Protein AF-A0A644ZVB1-F1 (afdb_monomer)

Sequence (146 aa):
MTFLGVFISDRSLFRRIDYALLITFCGFFVFIGNIASFDFINQLQKDWLNNAAGVYWLGIVTSQFVSNVPAAMLLAGFTSQAEALLLGVDVGALGTLIASMASVISYKLYIESNPTQGRNYLMLFLYYNVMGLLIMAPFIYYLMIR

Foldseek 3Di:
DVVVVCVVPPPVVVVVDPVVVVVVVVVLLVVLVVVCPDVVVVVLLVPQQEALLSLLQQLLVQLLPQALPSSLSNSVVRHPNNVSNNNNLVLSCLAACNSHPVSVVVLVVVCVVVVVCSVVCRVVSNVRSNVSSVVSSVVCCVPPGD

pLDDT: mean 88.99, std 7.68, range [63.28, 98.06]

Radius of gyration: 18.05 Å; Cα contacts (8 Å, |Δi|>4): 161; chains: 1; bounding box: 50×31×46 Å

Structure (mmCIF, N/CA/C/O backbone):
data_AF-A0A644ZVB1-F1
#
_entry.id   AF-A0A644ZVB1-F1
#
loop_
_atom_site.group_PDB
_atom_site.id
_atom_site.type_symbol
_atom_site.label_atom_id
_atom_site.label_alt_id
_atom_site.label_comp_id
_atom_site.label_asym_id
_atom_site.label_entity_id
_atom_site.label_seq_id
_atom_site.pdbx_PDB_ins_code
_atom_site.Cartn_x
_atom_site.Cartn_y
_atom_site.Cartn_z
_atom_site.occupancy
_atom_site.B_iso_or_equiv
_atom_site.auth_seq_id
_atom_site.auth_comp_id
_atom_site.auth_asym_id
_atom_site.auth_atom_id
_atom_site.pdbx_PDB_model_num
ATOM 1 N N . MET A 1 1 ? 25.421 -16.109 8.528 1.00 63.28 1 MET A N 1
ATOM 2 C CA . MET A 1 1 ? 25.791 -17.188 7.582 1.00 63.28 1 MET A CA 1
ATOM 3 C C . MET A 1 1 ? 25.683 -16.747 6.125 1.00 63.28 1 MET A C 1
ATOM 5 O O . MET A 1 1 ? 26.671 -16.858 5.416 1.00 63.28 1 MET A O 1
ATOM 9 N N . THR A 1 2 ? 24.560 -16.173 5.683 1.00 78.69 2 THR A N 1
ATOM 10 C CA . THR A 1 2 ? 24.357 -15.709 4.292 1.00 78.69 2 THR A CA 1
ATOM 11 C C . THR A 1 2 ? 25.376 -14.666 3.821 1.00 78.69 2 THR A C 1
ATOM 13 O O . THR A 1 2 ? 26.006 -14.864 2.790 1.00 78.69 2 THR A O 1
ATOM 16 N N . PHE A 1 3 ? 25.623 -13.608 4.600 1.00 81.12 3 PHE A N 1
ATOM 17 C CA . PHE A 1 3 ? 26.620 -12.578 4.260 1.00 81.12 3 PHE A CA 1
ATOM 18 C C . PHE A 1 3 ? 28.042 -13.131 4.104 1.00 81.12 3 PHE A C 1
ATOM 20 O O . PHE A 1 3 ? 28.731 -12.789 3.149 1.00 81.12 3 PHE A O 1
ATOM 27 N N . LEU A 1 4 ? 28.460 -14.018 5.013 1.00 82.25 4 LEU A N 1
ATOM 28 C CA . LEU A 1 4 ? 29.752 -14.710 4.948 1.00 82.25 4 LEU A CA 1
ATOM 29 C C . LEU A 1 4 ? 29.838 -15.624 3.718 1.00 82.25 4 LEU A C 1
ATOM 31 O O . LEU A 1 4 ? 30.851 -15.612 3.028 1.00 82.25 4 LEU A O 1
ATOM 35 N N . GLY A 1 5 ? 28.763 -16.353 3.406 1.00 83.19 5 GLY A N 1
ATOM 36 C CA . GLY A 1 5 ? 28.677 -17.193 2.210 1.00 83.19 5 GLY A CA 1
ATOM 37 C C . GLY A 1 5 ? 28.812 -16.391 0.914 1.00 83.19 5 GLY A C 1
ATOM 38 O O . GLY A 1 5 ? 29.641 -16.725 0.074 1.00 83.19 5 GLY A O 1
ATOM 39 N N . VAL A 1 6 ? 28.081 -15.279 0.778 1.00 83.38 6 VAL A N 1
ATOM 40 C CA . VAL A 1 6 ? 28.187 -14.383 -0.391 1.00 83.38 6 VAL A CA 1
ATOM 41 C C . VAL A 1 6 ? 29.569 -13.732 -0.462 1.00 83.38 6 VAL A C 1
ATOM 43 O O . VAL A 1 6 ? 30.152 -13.630 -1.535 1.00 83.38 6 VAL A O 1
ATOM 46 N N . PHE A 1 7 ? 30.149 -13.349 0.677 1.00 83.19 7 PHE A N 1
ATOM 47 C CA . PHE A 1 7 ? 31.481 -12.742 0.727 1.00 83.19 7 PHE A CA 1
ATOM 48 C C . PHE A 1 7 ? 32.614 -13.690 0.325 1.00 83.19 7 PHE A C 1
ATOM 50 O O . PHE A 1 7 ? 33.676 -13.227 -0.096 1.00 83.19 7 PHE A O 1
ATOM 57 N N . ILE A 1 8 ? 32.414 -14.999 0.463 1.00 86.81 8 ILE A N 1
ATOM 58 C CA . ILE A 1 8 ? 33.369 -16.016 0.013 1.00 86.81 8 ILE A CA 1
ATOM 59 C C . ILE A 1 8 ? 33.088 -16.403 -1.446 1.00 86.81 8 ILE A C 1
ATOM 61 O O . ILE A 1 8 ? 34.031 -16.563 -2.213 1.00 86.81 8 ILE A O 1
ATOM 65 N N . SER A 1 9 ? 31.813 -16.517 -1.834 1.00 85.31 9 SER A N 1
ATOM 66 C CA . SER A 1 9 ? 31.412 -17.072 -3.132 1.00 85.31 9 SER A CA 1
ATOM 67 C C . SER A 1 9 ? 31.358 -16.048 -4.270 1.00 85.31 9 SER A C 1
ATOM 69 O O . SER A 1 9 ? 31.758 -16.373 -5.383 1.00 85.31 9 SER A O 1
ATOM 71 N N . ASP A 1 10 ? 30.876 -14.825 -4.023 1.00 81.75 10 ASP A N 1
ATOM 72 C CA . ASP A 1 10 ? 30.839 -13.752 -5.023 1.00 81.75 10 ASP A CA 1
ATOM 73 C C . ASP A 1 10 ? 30.774 -12.362 -4.363 1.00 81.75 10 ASP A C 1
ATOM 75 O O . ASP A 1 10 ? 29.710 -11.784 -4.118 1.00 81.75 10 ASP A O 1
ATOM 79 N N . ARG A 1 11 ? 31.950 -11.771 -4.107 1.00 82.44 11 ARG A N 1
ATOM 80 C CA . ARG A 1 11 ? 32.043 -10.408 -3.554 1.00 82.44 11 ARG A CA 1
ATOM 81 C C . ARG A 1 11 ? 31.522 -9.329 -4.499 1.00 82.44 11 ARG A C 1
ATOM 83 O O . ARG A 1 11 ? 31.240 -8.222 -4.037 1.00 82.44 11 ARG A O 1
ATOM 90 N N . SER A 1 12 ? 31.408 -9.607 -5.799 1.00 84.06 12 SER A N 1
ATOM 91 C CA . SER A 1 12 ? 30.906 -8.626 -6.763 1.00 84.06 12 SER A CA 1
ATOM 92 C C . SER A 1 12 ? 29.421 -8.334 -6.546 1.00 84.06 12 SER A C 1
ATOM 94 O O . SER A 1 12 ? 28.967 -7.231 -6.851 1.00 84.06 12 SER A O 1
ATOM 96 N N . LEU A 1 13 ? 28.695 -9.267 -5.918 1.00 83.25 13 LEU A N 1
ATOM 97 C CA . LEU A 1 13 ? 27.286 -9.116 -5.578 1.00 83.25 13 LEU A CA 1
ATOM 98 C C . LEU A 1 13 ? 27.041 -7.925 -4.646 1.00 83.25 13 LEU A C 1
ATOM 100 O O . LEU A 1 13 ? 26.075 -7.195 -4.840 1.00 83.25 13 LEU A O 1
ATOM 104 N N . PHE A 1 14 ? 27.954 -7.659 -3.704 1.00 83.69 14 PHE A N 1
ATOM 105 C CA . PHE A 1 14 ? 27.861 -6.492 -2.820 1.00 83.69 14 PHE A CA 1
ATOM 106 C C . PHE A 1 14 ? 27.839 -5.176 -3.598 1.00 83.69 14 PHE A C 1
ATOM 108 O O . PHE A 1 14 ? 27.128 -4.256 -3.220 1.00 83.69 14 PHE A O 1
ATOM 115 N N . ARG A 1 15 ? 28.546 -5.091 -4.731 1.00 82.94 15 ARG A N 1
ATOM 116 C CA . ARG A 1 15 ? 28.526 -3.893 -5.586 1.00 82.94 15 ARG A CA 1
ATOM 117 C C . ARG A 1 15 ? 27.226 -3.733 -6.377 1.00 82.94 15 ARG A C 1
ATOM 119 O O . ARG A 1 15 ? 26.984 -2.653 -6.899 1.00 82.94 15 ARG A O 1
ATOM 126 N N . ARG A 1 16 ? 26.416 -4.791 -6.490 1.00 82.38 16 ARG A N 1
ATOM 127 C CA . ARG A 1 16 ? 25.132 -4.801 -7.211 1.00 82.38 16 ARG A CA 1
ATOM 128 C C . ARG A 1 16 ? 23.925 -4.591 -6.291 1.00 82.38 16 ARG A C 1
ATOM 130 O O . ARG A 1 16 ? 22.805 -4.542 -6.789 1.00 82.38 16 ARG A O 1
ATOM 137 N N . ILE A 1 17 ? 24.134 -4.492 -4.975 1.00 81.75 17 ILE A N 1
ATOM 138 C CA . ILE A 1 17 ? 23.061 -4.218 -4.015 1.00 81.75 17 ILE A CA 1
ATOM 139 C C . ILE A 1 17 ? 22.515 -2.808 -4.259 1.00 81.75 17 ILE A C 1
ATOM 141 O O . ILE A 1 17 ? 23.276 -1.847 -4.372 1.00 81.75 17 ILE A O 1
ATOM 145 N N . ASP A 1 18 ? 21.189 -2.681 -4.284 1.00 81.44 18 ASP A N 1
ATOM 146 C CA . ASP A 1 18 ? 20.511 -1.387 -4.306 1.00 81.44 18 ASP A CA 1
ATOM 147 C C . ASP A 1 18 ? 20.565 -0.747 -2.906 1.00 81.44 18 ASP A C 1
ATOM 149 O O . ASP A 1 18 ? 19.645 -0.847 -2.090 1.00 81.44 18 ASP A O 1
ATOM 153 N N . TYR A 1 19 ? 21.706 -0.132 -2.587 1.00 85.44 19 TYR A N 1
ATOM 154 C CA . TYR A 1 19 ? 21.909 0.554 -1.309 1.00 85.44 19 TYR A CA 1
ATOM 155 C C . TYR A 1 19 ? 20.980 1.759 -1.132 1.00 85.44 19 TYR A C 1
ATOM 157 O O . TYR A 1 19 ? 20.686 2.122 0.006 1.00 85.44 19 TYR A O 1
ATOM 165 N N . ALA A 1 20 ? 20.492 2.355 -2.226 1.00 80.56 20 ALA A N 1
ATOM 166 C CA . ALA A 1 20 ? 19.516 3.434 -2.151 1.00 80.56 20 ALA A CA 1
ATOM 167 C C . ALA A 1 20 ? 18.205 2.918 -1.543 1.00 80.56 20 ALA A C 1
ATOM 169 O O . ALA A 1 20 ? 17.711 3.517 -0.592 1.00 80.56 20 ALA A O 1
ATOM 170 N N . LEU A 1 21 ? 17.716 1.755 -1.992 1.00 78.62 21 LEU A N 1
ATOM 171 C CA . LEU A 1 21 ? 16.537 1.097 -1.420 1.00 78.62 21 LEU A CA 1
ATOM 172 C C . LEU A 1 21 ? 16.701 0.780 0.077 1.00 78.62 21 LEU A C 1
ATOM 174 O O . LEU A 1 21 ? 15.785 1.017 0.864 1.00 78.62 21 LEU A O 1
ATOM 178 N N . LEU A 1 22 ? 17.869 0.273 0.488 1.00 83.12 22 LEU A N 1
ATOM 179 C CA . LEU A 1 22 ? 18.156 -0.006 1.903 1.00 83.12 22 LEU A CA 1
ATOM 180 C C . LEU A 1 22 ? 18.133 1.269 2.757 1.00 83.12 22 LEU A C 1
ATOM 182 O O . LEU A 1 22 ? 17.538 1.280 3.834 1.00 83.12 22 LEU A O 1
ATOM 186 N N . ILE A 1 23 ? 18.736 2.354 2.265 1.00 84.25 23 ILE A N 1
ATOM 187 C CA . ILE A 1 23 ? 18.697 3.660 2.935 1.00 84.25 23 ILE A CA 1
ATOM 188 C C . ILE A 1 23 ? 17.260 4.184 3.008 1.00 84.25 23 ILE A C 1
ATOM 190 O O . ILE A 1 23 ? 16.868 4.715 4.045 1.00 84.25 23 ILE A O 1
ATOM 194 N N . THR A 1 24 ? 16.450 4.001 1.962 1.00 77.62 24 THR A N 1
ATOM 195 C CA . THR A 1 24 ? 15.026 4.359 1.983 1.00 77.62 24 THR A CA 1
ATOM 196 C C . THR A 1 24 ? 14.275 3.606 3.080 1.00 77.62 24 THR A C 1
ATOM 198 O O . THR A 1 24 ? 13.514 4.232 3.814 1.00 77.62 24 THR A O 1
ATOM 201 N N . PHE A 1 25 ? 14.538 2.308 3.277 1.00 75.00 25 PHE A N 1
ATOM 202 C CA . PHE A 1 25 ? 13.960 1.561 4.400 1.00 75.00 25 PHE A CA 1
ATOM 203 C C . PHE A 1 25 ? 14.377 2.136 5.756 1.00 75.00 25 PHE A C 1
ATOM 205 O O . PHE A 1 25 ? 13.513 2.365 6.601 1.00 75.00 25 PHE A O 1
ATOM 212 N N . CYS A 1 26 ? 15.664 2.437 5.961 1.00 82.94 26 CYS A N 1
ATOM 213 C CA . CYS A 1 26 ? 16.119 3.121 7.177 1.00 82.94 26 CYS A CA 1
ATOM 214 C C . CYS A 1 26 ? 15.406 4.470 7.376 1.00 82.94 26 CYS A C 1
ATOM 216 O O . CYS A 1 26 ? 14.964 4.778 8.483 1.00 82.94 26 CYS A O 1
ATOM 218 N N . GLY A 1 27 ? 15.246 5.246 6.302 1.00 80.94 27 GLY A N 1
ATOM 219 C CA . GLY A 1 27 ? 14.502 6.502 6.300 1.00 80.94 27 GLY A CA 1
ATOM 220 C C . GLY A 1 27 ? 13.043 6.321 6.714 1.00 80.94 27 GLY A C 1
ATOM 221 O O . GLY A 1 27 ? 12.555 7.095 7.534 1.00 80.94 27 GLY A O 1
ATOM 222 N N . PHE A 1 28 ? 12.366 5.273 6.233 1.00 75.44 28 PHE A N 1
ATOM 223 C CA . PHE A 1 28 ? 11.000 4.955 6.652 1.00 75.44 28 PHE A CA 1
ATOM 224 C C . PHE A 1 28 ? 10.909 4.685 8.152 1.00 75.44 28 PHE A C 1
ATOM 226 O O . PHE A 1 28 ? 10.040 5.265 8.790 1.00 75.44 28 PHE A O 1
ATOM 233 N N . PHE A 1 29 ? 11.819 3.904 8.744 1.00 76.06 29 PHE A N 1
ATOM 234 C CA . PHE A 1 29 ? 11.818 3.672 10.198 1.00 76.06 29 PHE A CA 1
ATOM 235 C C . PHE A 1 29 ? 11.960 4.973 11.004 1.00 76.06 29 PHE A C 1
ATOM 237 O O . PHE A 1 29 ? 11.215 5.191 11.959 1.00 76.06 29 PHE A O 1
ATOM 244 N N . VAL A 1 30 ? 12.881 5.859 10.608 1.00 78.75 30 VAL A N 1
ATOM 245 C CA . VAL A 1 30 ? 13.088 7.151 11.288 1.00 78.75 30 VAL A CA 1
ATOM 246 C C . VAL A 1 30 ? 11.883 8.074 11.106 1.00 78.75 30 VAL A C 1
ATOM 248 O O . VAL A 1 30 ? 11.438 8.719 12.055 1.00 78.75 30 VAL A O 1
ATOM 251 N N . PHE A 1 31 ? 11.336 8.142 9.895 1.00 77.06 31 PHE A N 1
ATOM 252 C CA . PHE A 1 31 ? 10.190 8.988 9.576 1.00 77.06 31 PHE A CA 1
ATOM 253 C C . PHE A 1 31 ? 8.925 8.534 10.311 1.00 77.06 31 PHE A C 1
ATOM 255 O O . PHE A 1 31 ? 8.243 9.348 10.928 1.00 77.06 31 PHE A O 1
ATOM 262 N N . ILE A 1 32 ? 8.664 7.227 10.324 1.00 73.12 32 ILE A N 1
ATOM 263 C CA . ILE A 1 32 ? 7.562 6.603 11.060 1.00 73.12 32 ILE A CA 1
ATOM 264 C C . ILE A 1 32 ? 7.674 6.884 12.561 1.00 73.12 32 ILE A C 1
ATOM 266 O O . ILE A 1 32 ? 6.696 7.313 13.172 1.00 73.12 32 ILE A O 1
ATOM 270 N N . GLY A 1 33 ? 8.867 6.712 13.142 1.00 69.56 33 GLY A N 1
ATOM 271 C CA . GLY A 1 33 ? 9.109 7.006 14.555 1.00 69.56 33 GLY A CA 1
ATOM 272 C C . GLY A 1 33 ? 8.874 8.475 14.923 1.00 69.56 33 GLY A C 1
ATOM 273 O O . GLY A 1 33 ? 8.463 8.763 16.041 1.00 69.56 33 GLY A O 1
ATOM 274 N N . ASN A 1 34 ? 9.074 9.408 13.988 1.00 77.88 34 ASN A N 1
ATOM 275 C CA . ASN A 1 34 ? 8.724 10.814 14.197 1.00 77.88 34 ASN A CA 1
ATOM 276 C C . ASN A 1 34 ? 7.219 11.066 14.029 1.00 77.88 34 ASN A C 1
ATOM 278 O O . ASN A 1 34 ? 6.636 11.770 14.851 1.00 77.88 34 ASN A O 1
ATOM 282 N N . ILE A 1 35 ? 6.568 10.469 13.021 1.00 75.69 35 ILE A N 1
ATOM 283 C CA . ILE A 1 35 ? 5.114 10.610 12.818 1.00 75.69 35 ILE A CA 1
ATOM 284 C C . ILE A 1 35 ? 4.329 10.128 14.036 1.00 75.69 35 ILE A C 1
ATOM 286 O O . ILE A 1 35 ? 3.328 10.737 14.406 1.00 75.69 35 ILE A O 1
ATOM 290 N N . ALA A 1 36 ? 4.816 9.067 14.674 1.00 67.81 36 ALA A N 1
ATOM 291 C CA . ALA A 1 36 ? 4.263 8.501 15.891 1.00 67.81 36 ALA A CA 1
ATOM 292 C C . ALA A 1 36 ? 4.027 9.516 17.023 1.00 67.81 36 ALA A C 1
ATOM 294 O O . ALA A 1 36 ? 3.160 9.304 17.865 1.00 67.81 36 ALA A O 1
ATOM 295 N N . SER A 1 37 ? 4.789 10.613 17.043 1.00 70.56 37 SER A N 1
ATOM 296 C CA . SER A 1 37 ? 4.681 11.665 18.058 1.00 70.56 37 SER A CA 1
ATOM 297 C C . SER A 1 37 ? 3.583 12.702 17.788 1.00 70.56 37 SER A C 1
ATOM 299 O O . SER A 1 37 ? 3.304 13.520 18.663 1.00 70.56 37 SER A O 1
ATOM 301 N N . PHE A 1 38 ? 2.947 12.688 16.610 1.00 79.56 38 PHE A N 1
ATOM 302 C CA . PHE A 1 38 ? 1.876 13.631 16.284 1.00 79.56 38 PHE A CA 1
ATOM 303 C C . PHE A 1 38 ? 0.540 13.244 16.925 1.00 79.56 38 PHE A C 1
ATOM 305 O O . PHE A 1 38 ? 0.109 12.091 16.878 1.00 79.56 38 PHE A O 1
ATOM 312 N N . ASP A 1 39 ? -0.198 14.253 17.396 1.00 76.75 39 ASP A N 1
ATOM 313 C CA . ASP A 1 39 ? -1.520 14.090 18.020 1.00 76.75 39 ASP A CA 1
ATOM 314 C C . ASP A 1 39 ? -2.562 13.407 17.123 1.00 76.75 39 ASP A C 1
ATOM 316 O O . ASP A 1 39 ? -3.468 12.736 17.618 1.00 76.75 39 ASP A O 1
ATOM 320 N N . PHE A 1 40 ? -2.422 13.529 15.800 1.00 79.44 40 PHE A N 1
ATOM 321 C CA . PHE A 1 40 ? -3.290 12.851 14.835 1.00 79.44 40 PHE A CA 1
ATOM 322 C C . PHE A 1 40 ? -3.231 11.322 14.970 1.00 79.44 40 PHE A C 1
ATOM 324 O O . PHE A 1 40 ? -4.261 10.651 14.901 1.00 79.44 40 PHE A O 1
ATOM 331 N N . ILE A 1 41 ? -2.043 10.765 15.224 1.00 76.94 41 ILE A N 1
ATOM 332 C CA . ILE A 1 41 ? -1.872 9.320 15.401 1.00 76.94 41 ILE A CA 1
ATOM 333 C C . ILE A 1 41 ? -2.511 8.860 16.713 1.00 76.94 41 ILE A C 1
ATOM 335 O O . ILE A 1 41 ? -3.184 7.832 16.738 1.00 76.94 41 ILE A O 1
ATOM 339 N N . ASN A 1 42 ? -2.406 9.664 17.776 1.00 74.25 42 ASN A N 1
ATOM 340 C CA . ASN A 1 42 ? -3.075 9.390 19.051 1.00 74.25 42 ASN A CA 1
ATOM 341 C C . ASN A 1 42 ? -4.611 9.365 18.915 1.00 74.25 42 ASN A C 1
ATOM 343 O O . ASN A 1 42 ? -5.279 8.603 19.615 1.00 74.25 42 ASN A O 1
ATOM 347 N N . GLN A 1 43 ? -5.189 10.181 18.026 1.00 80.94 43 GLN A N 1
ATOM 348 C CA . GLN A 1 43 ? -6.630 10.154 17.734 1.00 80.94 43 GLN A CA 1
ATOM 349 C C . GLN A 1 43 ? -7.022 8.917 16.920 1.00 80.94 43 GLN A C 1
ATOM 351 O O . GLN A 1 43 ? -7.922 8.183 17.327 1.00 80.94 43 GLN A O 1
ATOM 356 N N . LEU A 1 44 ? -6.288 8.615 15.841 1.00 80.50 44 LEU A N 1
ATOM 357 C CA . LEU A 1 44 ? -6.476 7.372 15.080 1.00 80.50 44 LEU A CA 1
ATOM 358 C C . LEU A 1 44 ? -6.373 6.133 15.974 1.00 80.50 44 LEU A C 1
ATOM 360 O O . LEU A 1 44 ? -7.113 5.166 15.780 1.00 80.50 44 LEU A O 1
ATOM 364 N N . GLN A 1 45 ? -5.492 6.173 16.975 1.00 81.12 45 GLN A N 1
ATOM 365 C CA . GLN A 1 45 ? -5.348 5.084 17.921 1.00 81.12 45 GLN A CA 1
ATOM 366 C C . GLN A 1 45 ? -6.627 4.837 18.720 1.00 81.12 45 GLN A C 1
ATOM 368 O O . GLN A 1 45 ? -7.097 3.701 18.801 1.00 81.12 45 GLN A O 1
ATOM 373 N N . LYS A 1 46 ? -7.204 5.902 19.284 1.00 80.62 46 LYS A N 1
ATOM 374 C CA . LYS A 1 46 ? -8.424 5.827 20.096 1.00 80.62 46 LYS A CA 1
ATOM 375 C C . LYS A 1 46 ? -9.618 5.316 19.295 1.00 80.62 46 LYS A C 1
ATOM 377 O O . LYS A 1 46 ? -10.356 4.469 19.799 1.00 80.62 46 LYS A O 1
ATOM 382 N N . ASP A 1 47 ? -9.754 5.785 18.059 1.00 85.38 47 ASP A N 1
ATOM 383 C CA . ASP A 1 47 ? -10.967 5.579 17.270 1.00 85.38 47 ASP A CA 1
ATOM 384 C C . ASP A 1 47 ? -10.925 4.296 16.420 1.00 85.38 47 ASP A C 1
ATOM 386 O O . ASP A 1 47 ? -11.938 3.609 16.293 1.00 85.38 47 ASP A O 1
ATOM 390 N N . TRP A 1 48 ? -9.761 3.938 15.862 1.00 89.12 48 TRP A N 1
ATOM 391 C CA . TRP A 1 48 ? -9.648 2.869 14.857 1.00 89.12 48 TRP A CA 1
ATOM 392 C C . TRP A 1 48 ? -8.724 1.722 15.265 1.00 89.12 48 TRP A C 1
ATOM 394 O O . TRP A 1 48 ? -8.998 0.574 14.923 1.00 89.12 48 TRP A O 1
ATOM 404 N N . LEU A 1 49 ? -7.648 1.981 16.012 1.00 89.75 49 LEU A N 1
ATOM 405 C CA . LEU A 1 49 ? -6.611 0.962 16.251 1.00 89.75 49 LEU A CA 1
ATOM 406 C C . LEU A 1 49 ? -6.868 0.053 17.461 1.00 89.75 49 LEU A C 1
ATOM 408 O O . LEU A 1 49 ? -6.113 -0.895 17.693 1.00 89.75 49 LEU A O 1
ATOM 412 N N . ASN A 1 50 ? -7.951 0.300 18.200 1.00 90.19 50 ASN A N 1
ATOM 413 C CA . ASN A 1 50 ? -8.343 -0.485 19.372 1.00 90.19 50 ASN A CA 1
ATOM 414 C C . ASN A 1 50 ? -9.108 -1.780 19.040 1.00 90.19 50 ASN A C 1
ATOM 416 O O . ASN A 1 50 ? -9.285 -2.625 19.916 1.00 90.19 50 ASN A O 1
ATOM 420 N N . ASN A 1 51 ? -9.570 -1.967 17.799 1.00 93.31 51 ASN A N 1
ATOM 421 C CA . ASN A 1 51 ? -10.309 -3.162 17.383 1.00 93.31 51 ASN A CA 1
ATOM 422 C C . ASN A 1 51 ? -9.841 -3.674 16.012 1.00 93.31 51 ASN A C 1
ATOM 424 O O . ASN A 1 51 ? -9.337 -2.910 15.194 1.00 93.31 51 ASN A O 1
ATOM 428 N N . ALA A 1 52 ? -10.017 -4.975 15.763 1.00 96.19 52 ALA A N 1
ATOM 429 C CA . ALA A 1 52 ? -9.530 -5.632 14.549 1.00 96.19 52 ALA A CA 1
ATOM 430 C C . ALA A 1 52 ? -10.115 -5.024 13.260 1.00 96.19 52 ALA A C 1
ATOM 432 O O . ALA A 1 52 ? -9.384 -4.814 12.295 1.00 96.19 52 ALA A O 1
ATOM 433 N N . ALA A 1 53 ? -11.405 -4.675 13.256 1.00 96.75 53 ALA A N 1
ATOM 434 C CA . ALA A 1 53 ? -12.073 -4.076 12.101 1.00 96.75 53 ALA A CA 1
ATOM 435 C C . ALA A 1 53 ? -11.451 -2.735 11.692 1.00 96.75 53 ALA A C 1
ATOM 437 O O . ALA A 1 53 ? -11.141 -2.523 10.519 1.00 96.75 53 ALA A O 1
ATOM 438 N N . GLY A 1 54 ? -11.242 -1.839 12.654 1.00 96.25 54 GLY A N 1
ATOM 439 C CA . GLY A 1 54 ? -10.654 -0.534 12.391 1.00 96.25 54 GLY A CA 1
ATOM 440 C C . GLY A 1 54 ? -9.196 -0.640 11.947 1.00 96.25 54 GLY A C 1
ATOM 441 O O . GLY A 1 54 ? -8.807 0.020 10.986 1.00 96.25 54 GLY A O 1
ATOM 442 N N . VAL A 1 55 ? -8.422 -1.536 12.565 1.00 96.75 55 VAL A N 1
ATOM 443 C CA . VAL A 1 55 ? -7.027 -1.818 12.185 1.00 96.75 55 VAL A CA 1
ATOM 444 C C . VAL A 1 55 ? -6.937 -2.353 10.758 1.00 96.75 55 VAL A C 1
ATOM 446 O O . VAL A 1 55 ? -6.095 -1.895 9.988 1.00 96.75 55 VAL A O 1
ATOM 449 N N . TYR A 1 56 ? -7.827 -3.272 10.385 1.00 98.06 56 TYR A N 1
ATOM 450 C CA . TYR A 1 56 ? -7.892 -3.841 9.043 1.00 98.06 56 TYR A CA 1
ATOM 451 C C . TYR A 1 56 ? -8.148 -2.768 7.975 1.00 98.06 56 TYR A C 1
ATOM 453 O O . TYR A 1 56 ? -7.372 -2.625 7.027 1.00 98.06 56 TYR A O 1
ATOM 461 N N . TRP A 1 57 ? -9.202 -1.963 8.149 1.00 97.31 57 TRP A N 1
ATOM 462 C CA . TRP A 1 57 ? -9.554 -0.917 7.184 1.00 97.31 57 TRP A CA 1
ATOM 463 C C . TRP A 1 57 ? -8.521 0.205 7.129 1.00 97.31 57 TRP A C 1
ATOM 465 O O . TRP A 1 57 ? -8.178 0.667 6.039 1.00 97.31 57 TRP A O 1
ATOM 475 N N . LEU A 1 58 ? -7.984 0.619 8.280 1.00 95.50 58 LEU A N 1
ATOM 476 C CA . LEU A 1 58 ? -6.927 1.622 8.314 1.00 95.50 58 LEU A CA 1
ATOM 477 C C . LEU A 1 58 ? -5.654 1.094 7.641 1.00 95.50 58 LEU A C 1
ATOM 479 O O . LEU A 1 58 ? -5.053 1.819 6.856 1.00 95.50 58 LEU A O 1
ATOM 483 N N . GLY A 1 59 ? -5.303 -0.180 7.845 1.00 96.19 59 GLY A N 1
ATOM 484 C CA . GLY A 1 59 ? -4.209 -0.851 7.140 1.00 96.19 59 GLY A CA 1
ATOM 485 C C . GLY A 1 59 ? -4.370 -0.808 5.618 1.00 96.19 59 GLY A C 1
ATOM 486 O O . GLY A 1 59 ? -3.430 -0.421 4.921 1.00 96.19 59 GLY A O 1
ATOM 487 N N . ILE A 1 60 ? -5.573 -1.102 5.103 1.00 97.50 60 ILE A N 1
ATOM 488 C CA . ILE A 1 60 ? -5.878 -1.007 3.664 1.00 97.50 60 ILE A CA 1
ATOM 489 C C . ILE A 1 60 ? -5.630 0.410 3.147 1.00 97.50 60 ILE A C 1
ATOM 491 O O . ILE A 1 60 ? -4.946 0.588 2.136 1.00 97.50 60 ILE A O 1
ATOM 495 N N . VAL A 1 61 ? -6.190 1.415 3.827 1.00 95.44 61 VAL A N 1
ATOM 496 C CA . VAL A 1 61 ? -6.109 2.819 3.406 1.00 95.44 61 VAL A CA 1
ATOM 497 C C . VAL A 1 61 ? -4.671 3.318 3.476 1.00 95.44 61 VAL A C 1
ATOM 499 O O . VAL A 1 61 ? -4.163 3.841 2.488 1.00 95.44 61 VAL A O 1
ATOM 502 N N . THR A 1 62 ? -3.982 3.125 4.601 1.00 92.38 62 THR A N 1
ATOM 503 C CA . THR A 1 62 ? -2.596 3.571 4.785 1.00 92.38 62 THR A CA 1
ATOM 504 C C . THR A 1 62 ? -1.659 2.914 3.772 1.00 92.38 62 THR A C 1
ATOM 506 O O . THR A 1 62 ? -0.801 3.597 3.204 1.00 92.38 62 THR A O 1
ATOM 509 N N . SER A 1 63 ? -1.861 1.628 3.465 1.00 94.62 63 SER A N 1
ATOM 510 C CA . SER A 1 63 ? -1.064 0.923 2.460 1.00 94.62 63 SER A CA 1
ATOM 511 C C . SER A 1 63 ? -1.182 1.540 1.064 1.00 94.62 63 SER A C 1
ATOM 513 O O . SER A 1 63 ? -0.209 1.483 0.320 1.00 94.62 63 SER A O 1
ATOM 515 N N . GLN A 1 64 ? -2.300 2.187 0.703 1.00 93.81 64 GLN A N 1
ATOM 516 C CA . GLN A 1 64 ? -2.430 2.856 -0.603 1.00 93.81 64 GLN A CA 1
ATOM 517 C C . GLN A 1 64 ? -1.444 4.009 -0.800 1.00 93.81 64 GLN A C 1
ATOM 519 O O . GLN A 1 64 ? -1.054 4.289 -1.934 1.00 93.81 64 GLN A O 1
ATOM 524 N N . PHE A 1 65 ? -1.072 4.686 0.289 1.00 87.56 65 PHE A N 1
ATOM 525 C CA . PHE A 1 65 ? -0.273 5.911 0.245 1.00 87.56 65 PHE A CA 1
ATOM 526 C C . PHE A 1 65 ? 1.199 5.673 0.577 1.00 87.56 65 PHE A C 1
ATOM 528 O O . PHE A 1 65 ? 2.059 6.351 0.021 1.00 87.56 65 PHE A O 1
ATOM 535 N N . VAL A 1 66 ? 1.490 4.733 1.483 1.00 85.94 66 VAL A N 1
ATOM 536 C CA . VAL A 1 66 ? 2.846 4.532 2.030 1.00 85.94 66 VAL A CA 1
ATOM 537 C C . VAL A 1 66 ? 3.427 3.150 1.694 1.00 85.94 66 VAL A C 1
ATOM 539 O O . VAL A 1 66 ? 4.562 2.870 2.059 1.00 85.94 66 VAL A O 1
ATOM 542 N N . SER A 1 67 ? 2.700 2.303 0.957 1.00 89.75 67 SER A N 1
ATOM 543 C CA . SER A 1 67 ? 3.003 0.881 0.721 1.00 89.75 67 SER A CA 1
ATOM 544 C C . SER A 1 67 ? 2.765 -0.018 1.937 1.00 89.75 67 SER A C 1
ATOM 546 O O . SER A 1 67 ? 2.825 0.416 3.086 1.00 89.75 67 SER A O 1
ATOM 548 N N . ASN A 1 68 ? 2.549 -1.305 1.670 1.00 92.69 68 ASN A N 1
ATOM 549 C CA . ASN A 1 68 ? 2.290 -2.335 2.677 1.00 92.69 68 ASN A CA 1
ATOM 550 C C . ASN A 1 68 ? 3.329 -2.394 3.816 1.00 92.69 68 ASN A C 1
ATOM 552 O O . ASN A 1 68 ? 2.957 -2.335 4.986 1.00 92.69 68 ASN A O 1
ATOM 556 N N . VAL A 1 69 ? 4.629 -2.458 3.502 1.00 90.12 69 VAL A N 1
ATOM 557 C CA . VAL A 1 69 ? 5.688 -2.608 4.520 1.00 90.12 69 VAL A CA 1
ATOM 558 C C . VAL A 1 69 ? 5.793 -1.376 5.435 1.00 90.12 69 VAL A C 1
ATOM 560 O O . VAL A 1 69 ? 5.710 -1.545 6.654 1.00 90.12 69 VAL A O 1
ATOM 563 N N . PRO A 1 70 ? 5.919 -0.135 4.922 1.00 87.38 70 PRO A N 1
ATOM 564 C CA . PRO A 1 70 ? 5.943 1.042 5.788 1.00 87.38 70 PRO A CA 1
ATOM 565 C C . PRO A 1 70 ? 4.620 1.273 6.530 1.00 87.38 70 PRO A C 1
ATOM 567 O O . PRO A 1 70 ? 4.650 1.729 7.669 1.00 87.38 70 PRO A O 1
ATOM 570 N N . ALA A 1 71 ? 3.468 0.930 5.938 1.00 90.81 71 ALA A N 1
ATOM 571 C CA . ALA A 1 71 ? 2.174 1.014 6.617 1.00 90.81 71 ALA A CA 1
ATOM 572 C C . ALA A 1 71 ? 2.094 0.064 7.823 1.00 90.81 71 ALA A C 1
A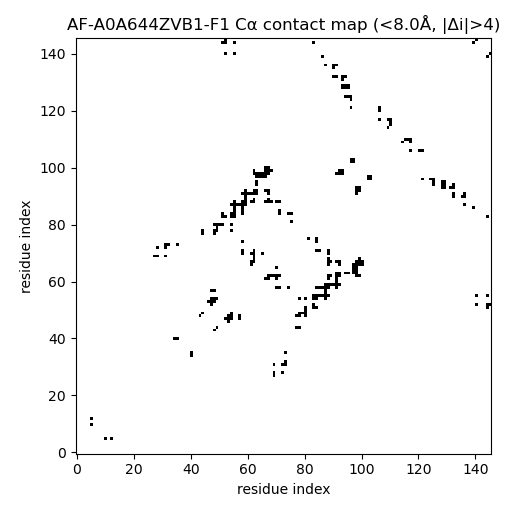TOM 574 O O . ALA A 1 71 ? 1.672 0.485 8.901 1.00 90.81 71 ALA A O 1
ATOM 575 N N . ALA A 1 72 ? 2.559 -1.182 7.677 1.00 92.56 72 ALA A N 1
ATOM 576 C CA . ALA A 1 72 ? 2.657 -2.121 8.794 1.00 92.56 72 ALA A CA 1
ATOM 577 C C . ALA A 1 72 ? 3.563 -1.572 9.894 1.00 92.56 72 ALA A C 1
ATOM 579 O O . ALA A 1 72 ? 3.175 -1.536 11.056 1.00 92.56 72 ALA A O 1
ATOM 580 N N . MET A 1 73 ? 4.754 -1.099 9.522 1.00 88.94 73 MET A N 1
ATOM 581 C CA . MET A 1 73 ? 5.713 -0.530 10.467 1.00 88.94 73 MET A CA 1
ATOM 582 C C . MET A 1 73 ? 5.151 0.693 11.202 1.00 88.94 73 MET A C 1
ATOM 584 O O . MET A 1 73 ? 5.407 0.851 12.392 1.00 88.94 73 MET A O 1
ATOM 588 N N . LEU A 1 74 ? 4.376 1.535 10.511 1.00 87.00 74 LEU A N 1
ATOM 589 C CA . LEU A 1 74 ? 3.728 2.707 11.092 1.00 87.00 74 LEU A CA 1
ATOM 590 C C . LEU A 1 74 ? 2.663 2.321 12.112 1.00 87.00 74 LEU A C 1
ATOM 592 O O . LEU A 1 74 ? 2.670 2.848 13.217 1.00 87.00 74 LEU A O 1
ATOM 596 N N . LEU A 1 75 ? 1.756 1.413 11.756 1.00 89.94 75 LEU A N 1
ATOM 597 C CA . LEU A 1 75 ? 0.592 1.099 12.585 1.00 89.94 75 LEU A CA 1
ATOM 598 C C . LEU A 1 75 ? 0.886 0.062 13.682 1.00 89.94 75 LEU A C 1
ATOM 600 O O . LEU A 1 75 ? 0.187 0.040 14.695 1.00 89.94 75 LEU A O 1
ATOM 604 N N . ALA A 1 76 ? 1.933 -0.757 13.532 1.00 90.56 76 ALA A N 1
ATOM 605 C CA . ALA A 1 76 ? 2.290 -1.808 14.491 1.00 90.56 76 ALA A CA 1
ATOM 606 C C . ALA A 1 76 ? 2.620 -1.274 15.893 1.00 90.56 76 ALA A C 1
ATOM 608 O O . ALA A 1 76 ? 2.407 -1.975 16.877 1.00 90.56 76 ALA A O 1
ATOM 609 N N . GLY A 1 77 ? 3.105 -0.033 16.005 1.00 85.19 77 GLY A N 1
ATOM 610 C CA . GLY A 1 77 ? 3.374 0.601 17.300 1.00 85.19 77 GLY A CA 1
ATOM 611 C C . GLY A 1 77 ? 2.118 1.001 18.085 1.00 85.19 77 GLY A C 1
ATOM 612 O O . GLY A 1 77 ? 2.220 1.321 19.266 1.00 85.19 77 GLY A O 1
ATOM 613 N N . PHE A 1 78 ? 0.942 0.983 17.451 1.00 86.88 78 PHE A N 1
ATOM 614 C CA . PHE A 1 78 ? -0.288 1.578 17.986 1.00 86.88 78 PHE A CA 1
ATOM 615 C C . PHE A 1 78 ? -1.431 0.585 18.182 1.00 86.88 78 PHE A C 1
ATOM 617 O O . PHE A 1 78 ? -2.473 0.961 18.720 1.00 86.88 78 PHE A O 1
ATOM 624 N N . THR A 1 79 ? -1.261 -0.668 17.764 1.00 91.44 79 THR A N 1
ATOM 625 C CA . THR A 1 79 ? -2.283 -1.707 17.893 1.00 91.44 79 THR A CA 1
ATOM 626 C C . THR A 1 79 ? -1.697 -3.032 18.362 1.00 91.44 79 THR A C 1
ATOM 628 O O . THR A 1 79 ? -0.571 -3.385 18.027 1.00 91.44 79 THR A O 1
ATOM 631 N N . SER A 1 80 ? -2.485 -3.797 19.117 1.00 92.94 80 SER A N 1
ATOM 632 C CA . SER A 1 80 ? -2.192 -5.196 19.443 1.00 92.94 80 SER A CA 1
ATOM 633 C C . SER A 1 80 ? -2.769 -6.183 18.418 1.00 92.94 80 SER A C 1
ATOM 635 O O . SER A 1 80 ? -2.482 -7.377 18.492 1.00 92.94 80 SER A O 1
ATOM 637 N N . GLN A 1 81 ? -3.559 -5.709 17.448 1.00 95.75 81 GLN A N 1
ATOM 638 C CA . GLN A 1 81 ? -4.267 -6.537 16.466 1.00 95.75 81 GLN A CA 1
ATOM 639 C C . GLN A 1 81 ? -3.371 -6.873 15.263 1.00 95.75 81 GLN A C 1
ATOM 641 O O . GLN A 1 81 ? -3.649 -6.481 14.129 1.00 95.75 81 GLN A O 1
ATOM 646 N N . ALA A 1 82 ? -2.265 -7.577 15.513 1.00 95.62 82 ALA A N 1
ATOM 647 C CA . ALA A 1 82 ? -1.238 -7.846 14.504 1.00 95.62 82 ALA A CA 1
ATOM 648 C C . ALA A 1 82 ? -1.783 -8.579 13.265 1.00 95.62 82 ALA A C 1
ATOM 650 O O . ALA A 1 82 ? -1.442 -8.216 12.143 1.00 95.62 82 ALA A O 1
ATOM 651 N N . GLU A 1 83 ? -2.659 -9.568 13.448 1.00 97.06 83 GLU A N 1
ATOM 652 C CA . GLU A 1 83 ? -3.247 -10.323 12.335 1.00 97.06 83 GLU A CA 1
ATOM 653 C C . GLU A 1 83 ? -4.115 -9.432 11.437 1.00 97.06 83 GLU A C 1
ATOM 655 O O . GLU A 1 83 ? -3.919 -9.395 10.224 1.00 97.06 83 GLU A O 1
ATOM 660 N N . ALA A 1 84 ? -5.010 -8.640 12.035 1.00 97.56 84 ALA A N 1
ATOM 661 C CA . ALA A 1 84 ? -5.850 -7.700 11.301 1.00 97.56 84 ALA A CA 1
ATOM 662 C C . ALA A 1 84 ? -5.025 -6.640 10.561 1.00 97.56 84 ALA A C 1
ATOM 664 O O . ALA A 1 84 ? -5.359 -6.271 9.435 1.00 97.56 84 ALA A O 1
ATOM 665 N N . LEU A 1 85 ? -3.930 -6.179 11.175 1.00 97.62 85 LEU A N 1
ATOM 666 C CA . LEU A 1 85 ? -3.009 -5.238 10.551 1.00 97.62 85 LEU A CA 1
ATOM 667 C C . LEU A 1 85 ? -2.350 -5.849 9.316 1.00 97.62 85 LEU A C 1
ATOM 669 O O . LEU A 1 85 ? -2.397 -5.233 8.254 1.00 97.62 85 LEU A O 1
ATOM 673 N N . LEU A 1 86 ? -1.766 -7.044 9.449 1.00 97.44 86 LEU A N 1
ATOM 674 C CA . LEU A 1 86 ? -1.088 -7.736 8.352 1.00 97.44 86 LEU A CA 1
ATOM 675 C C . LEU A 1 86 ? -2.052 -8.014 7.195 1.00 97.44 86 LEU A C 1
ATOM 677 O O . LEU A 1 86 ? -1.756 -7.659 6.057 1.00 97.44 86 LEU A O 1
ATOM 681 N N . LEU A 1 87 ? -3.246 -8.535 7.495 1.00 98.00 87 LEU A N 1
ATOM 682 C CA . LEU A 1 87 ? -4.294 -8.740 6.494 1.00 98.00 87 LEU A CA 1
ATOM 683 C C . LEU A 1 87 ? -4.694 -7.425 5.813 1.00 98.00 87 LEU A C 1
ATOM 685 O O . LEU A 1 87 ? -4.850 -7.386 4.595 1.00 98.00 87 LEU A O 1
ATOM 689 N N . GLY A 1 88 ? -4.849 -6.345 6.581 1.00 97.75 88 GLY A N 1
ATOM 690 C CA . GLY A 1 88 ? -5.241 -5.041 6.056 1.00 97.75 88 GLY A CA 1
ATOM 691 C C . GLY A 1 88 ? -4.204 -4.459 5.098 1.00 97.75 88 GLY A C 1
ATOM 692 O O . GLY A 1 88 ? -4.545 -4.059 3.985 1.00 97.75 88 GLY A O 1
ATOM 693 N N . VAL A 1 89 ? -2.929 -4.433 5.491 1.00 97.31 89 VAL A N 1
ATOM 694 C CA . VAL A 1 89 ? -1.870 -3.863 4.642 1.00 97.31 89 VAL A CA 1
ATOM 695 C C . VAL A 1 89 ? -1.581 -4.721 3.411 1.00 97.31 89 VAL A C 1
ATOM 697 O O . VAL A 1 89 ? -1.313 -4.169 2.347 1.00 97.31 89 VAL A O 1
ATOM 700 N N . ASP A 1 90 ? -1.682 -6.049 3.511 1.00 97.06 90 ASP A N 1
ATOM 701 C CA . ASP A 1 90 ? -1.438 -6.938 2.372 1.00 97.06 90 ASP A CA 1
ATOM 702 C C . ASP A 1 90 ? -2.584 -6.877 1.362 1.00 97.06 90 ASP A C 1
ATOM 704 O O . ASP A 1 90 ? -2.344 -6.794 0.158 1.00 97.06 90 ASP A O 1
ATOM 708 N N . VAL A 1 91 ? -3.835 -6.820 1.828 1.00 97.56 91 VAL A N 1
ATOM 709 C CA . VAL A 1 91 ? -4.979 -6.560 0.943 1.00 97.56 91 VAL A CA 1
ATOM 710 C C . VAL A 1 91 ? -4.885 -5.159 0.344 1.00 97.56 91 VAL A C 1
ATOM 712 O O . VAL A 1 91 ? -5.108 -4.986 -0.853 1.00 97.56 91 VAL A O 1
ATOM 715 N N . GLY A 1 92 ? -4.482 -4.162 1.135 1.00 96.94 92 GLY A N 1
ATOM 716 C CA . GLY A 1 92 ? -4.212 -2.809 0.656 1.00 96.94 92 GLY A CA 1
ATOM 717 C C . GLY A 1 92 ? -3.128 -2.752 -0.426 1.00 96.94 92 GLY A C 1
ATOM 718 O O . GLY A 1 92 ? -3.186 -1.909 -1.318 1.00 96.94 92 GLY A O 1
ATOM 719 N N . ALA A 1 93 ? -2.180 -3.684 -0.445 1.00 95.75 93 ALA A N 1
ATOM 720 C CA . ALA A 1 93 ? -1.147 -3.751 -1.476 1.00 95.75 93 ALA A CA 1
ATOM 721 C C . ALA A 1 93 ? -1.711 -3.962 -2.901 1.00 95.75 93 ALA A C 1
ATOM 723 O O . ALA A 1 93 ? -1.028 -3.654 -3.879 1.00 95.75 93 ALA A O 1
ATOM 724 N N . LEU A 1 94 ? -2.961 -4.436 -3.021 1.00 94.94 94 LEU A N 1
ATOM 725 C CA . LEU A 1 94 ? -3.685 -4.644 -4.280 1.00 94.94 94 LEU A CA 1
ATOM 726 C C . LEU A 1 94 ? -4.294 -3.365 -4.869 1.00 94.94 94 LEU A C 1
ATOM 728 O O . LEU A 1 94 ? -5.081 -3.461 -5.791 1.00 94.94 94 LEU A O 1
ATOM 732 N N . GLY A 1 95 ? -4.062 -2.165 -4.345 1.00 91.62 95 GLY A N 1
ATOM 733 C CA . GLY A 1 95 ? -4.705 -0.974 -4.916 1.00 91.62 95 GLY A CA 1
ATOM 734 C C . GLY A 1 95 ? -3.887 -0.326 -6.029 1.00 91.62 95 GLY A C 1
ATOM 735 O O . GLY A 1 95 ? -4.095 -0.573 -7.218 1.00 91.62 95 GLY A O 1
ATOM 736 N N . THR A 1 96 ? -2.970 0.561 -5.646 1.00 92.12 96 THR A N 1
ATOM 737 C CA . THR A 1 96 ? -2.122 1.307 -6.589 1.00 92.12 96 THR A CA 1
ATOM 738 C C . THR A 1 96 ? -0.759 0.648 -6.806 1.00 92.12 96 THR A C 1
ATOM 740 O O . THR A 1 96 ? -0.341 -0.233 -6.061 1.00 92.12 96 THR A O 1
ATOM 743 N N . LEU A 1 97 ? -0.011 1.114 -7.813 1.00 90.12 97 LEU A N 1
ATOM 744 C CA . LEU A 1 97 ? 1.358 0.644 -8.049 1.00 90.12 97 LEU A CA 1
ATOM 745 C C . LEU A 1 97 ? 2.275 0.906 -6.841 1.00 90.12 97 LEU A C 1
ATOM 747 O O . LEU A 1 97 ? 3.128 0.085 -6.532 1.00 90.12 97 LEU A O 1
ATOM 751 N N . ILE A 1 98 ? 2.089 2.045 -6.168 1.00 87.19 98 ILE A N 1
ATOM 752 C CA . ILE A 1 98 ? 2.907 2.480 -5.026 1.00 87.19 98 ILE A CA 1
ATOM 753 C C . ILE A 1 98 ? 2.498 1.736 -3.748 1.00 87.19 98 ILE A C 1
ATOM 755 O O . ILE A 1 98 ? 3.298 1.629 -2.825 1.00 87.19 98 ILE A O 1
ATOM 759 N N . ALA A 1 99 ? 1.292 1.158 -3.706 1.00 90.31 99 ALA A N 1
ATOM 760 C CA . ALA A 1 99 ? 0.804 0.414 -2.548 1.00 90.31 99 ALA A CA 1
ATOM 761 C C . ALA A 1 99 ? 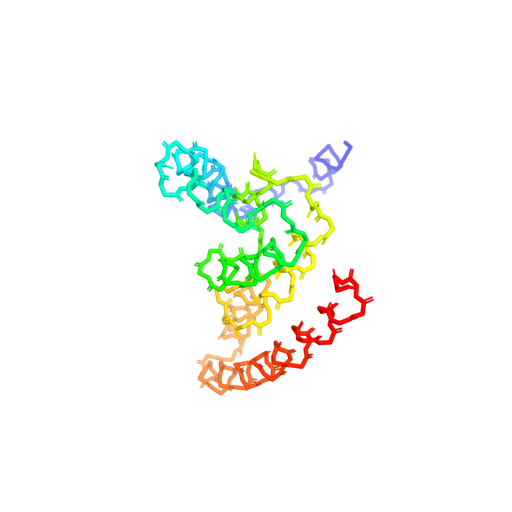1.623 -0.853 -2.235 1.00 90.31 99 ALA A C 1
ATOM 763 O O . ALA A 1 99 ? 1.533 -1.398 -1.133 1.00 90.31 99 ALA A O 1
ATOM 764 N N . SER A 1 100 ? 2.438 -1.313 -3.188 1.00 91.31 100 SER A N 1
ATOM 765 C CA . SER A 1 100 ? 3.317 -2.463 -3.027 1.00 91.31 100 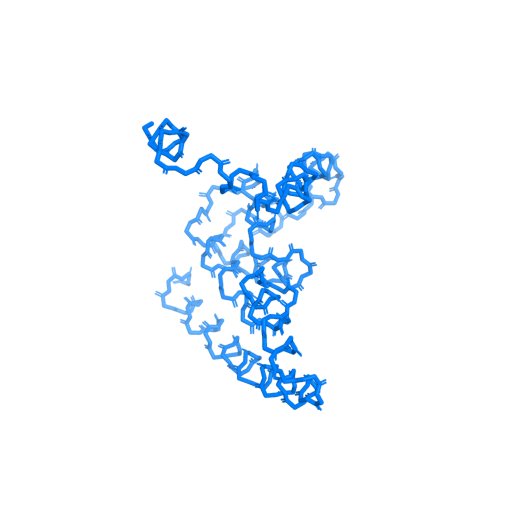SER A CA 1
ATOM 766 C C . SER A 1 100 ? 4.672 -2.225 -3.680 1.00 91.31 100 SER A C 1
ATOM 768 O O . SER A 1 100 ? 4.777 -2.023 -4.892 1.00 91.31 100 SER A O 1
ATOM 770 N N . MET A 1 101 ? 5.741 -2.362 -2.898 1.00 84.75 101 MET A N 1
ATOM 771 C CA . MET A 1 101 ? 7.114 -2.308 -3.415 1.00 84.75 101 MET A CA 1
ATOM 772 C C . MET A 1 101 ? 7.369 -3.367 -4.498 1.00 84.75 101 MET A C 1
ATOM 774 O O . MET A 1 101 ? 8.088 -3.099 -5.461 1.00 84.75 101 MET A O 1
ATOM 778 N N . ALA A 1 102 ? 6.747 -4.547 -4.385 1.00 88.62 102 ALA A N 1
ATOM 779 C CA . ALA A 1 102 ? 6.860 -5.593 -5.399 1.00 88.62 102 ALA A CA 1
ATOM 780 C C . ALA A 1 102 ? 6.286 -5.126 -6.747 1.00 88.62 102 ALA A C 1
ATOM 782 O O . ALA A 1 102 ? 6.926 -5.307 -7.780 1.00 88.62 102 ALA A O 1
ATOM 783 N N . SER A 1 103 ? 5.140 -4.441 -6.732 1.00 91.88 103 SER A N 1
ATOM 784 C CA . SER A 1 103 ? 4.506 -3.887 -7.933 1.00 91.88 103 SER A CA 1
ATOM 785 C C . SER A 1 103 ? 5.378 -2.835 -8.622 1.00 91.88 103 SER A C 1
ATOM 787 O O . SER A 1 103 ? 5.504 -2.852 -9.849 1.00 91.88 103 SER A O 1
ATOM 789 N N . VAL A 1 104 ? 6.041 -1.964 -7.851 1.00 89.00 104 VAL A N 1
ATOM 790 C CA . VAL A 1 104 ? 7.004 -0.980 -8.382 1.00 89.00 104 VAL A CA 1
ATOM 791 C C . VAL A 1 104 ? 8.191 -1.674 -9.056 1.00 89.00 104 VAL A C 1
ATOM 793 O O . VAL A 1 104 ? 8.574 -1.295 -10.165 1.00 89.00 104 VAL A O 1
ATOM 796 N N . ILE A 1 105 ? 8.754 -2.707 -8.420 1.00 88.25 105 ILE A N 1
ATOM 797 C CA . ILE A 1 105 ? 9.874 -3.478 -8.977 1.00 88.25 105 ILE A CA 1
ATOM 798 C C . ILE A 1 105 ? 9.447 -4.180 -10.273 1.00 88.25 105 ILE A C 1
ATOM 800 O O . ILE A 1 105 ? 10.134 -4.051 -11.287 1.00 88.25 105 ILE A O 1
ATOM 804 N N . SER A 1 106 ? 8.299 -4.864 -10.277 1.00 91.00 106 SER A N 1
ATOM 805 C CA . SER A 1 106 ? 7.765 -5.537 -11.468 1.00 91.00 106 SER A CA 1
ATOM 806 C C . SER A 1 106 ? 7.526 -4.565 -12.620 1.00 91.00 106 SER A C 1
ATOM 808 O O . SER A 1 106 ? 7.907 -4.858 -13.752 1.00 91.00 106 SER A O 1
ATOM 810 N N . TYR A 1 107 ? 6.965 -3.384 -12.342 1.00 91.94 107 TYR A N 1
ATOM 811 C CA . TYR A 1 107 ? 6.782 -2.349 -13.357 1.00 91.94 107 TYR A CA 1
ATOM 812 C C . TYR A 1 107 ? 8.114 -1.873 -13.936 1.00 91.94 107 TYR A C 1
ATOM 814 O O . TYR A 1 107 ? 8.250 -1.815 -15.156 1.00 91.94 107 TYR A O 1
ATOM 822 N N . LYS A 1 108 ? 9.107 -1.592 -13.080 1.00 89.31 108 LYS A N 1
ATOM 823 C CA . LYS A 1 108 ? 10.442 -1.146 -13.503 1.00 89.31 108 LYS A CA 1
ATOM 824 C C . LYS A 1 108 ? 11.104 -2.164 -14.440 1.00 89.31 108 LYS A C 1
ATOM 826 O O . LYS A 1 108 ? 11.574 -1.782 -15.506 1.00 89.31 108 LYS A O 1
ATOM 831 N N . LEU A 1 109 ? 11.071 -3.448 -14.081 1.00 91.25 109 LEU A N 1
ATOM 832 C CA . LEU A 1 109 ? 11.619 -4.531 -14.907 1.00 91.25 109 LEU A CA 1
ATOM 833 C C . LEU A 1 109 ? 10.847 -4.708 -16.229 1.00 91.25 109 LEU A C 1
ATOM 835 O O . LEU A 1 109 ? 11.439 -4.978 -17.278 1.00 91.25 109 LEU A O 1
ATOM 839 N N . TYR A 1 110 ? 9.522 -4.534 -16.208 1.00 93.50 110 TYR A N 1
ATOM 840 C CA . TYR A 1 110 ? 8.694 -4.663 -17.408 1.00 93.50 110 TYR A CA 1
ATOM 841 C C . TYR A 1 110 ? 8.974 -3.554 -18.426 1.00 93.50 110 TYR A C 1
ATOM 843 O O . TYR A 1 110 ? 9.152 -3.838 -19.608 1.00 93.50 110 TYR A O 1
ATOM 851 N N . ILE A 1 111 ? 9.042 -2.294 -17.991 1.00 94.19 111 ILE A N 1
ATOM 852 C CA . ILE A 1 111 ? 9.295 -1.170 -18.905 1.00 94.19 111 ILE A CA 1
ATOM 853 C C . ILE A 1 111 ? 10.739 -1.134 -19.408 1.00 94.19 111 ILE A C 1
ATOM 855 O O . ILE A 1 111 ? 10.978 -0.633 -20.501 1.00 94.19 111 ILE A O 1
ATOM 859 N N . GLU A 1 112 ? 11.689 -1.692 -18.654 1.00 92.75 112 GLU A N 1
ATOM 860 C CA . GLU A 1 112 ? 13.077 -1.846 -19.101 1.00 92.75 112 GLU A CA 1
ATOM 861 C C . GLU A 1 112 ? 13.175 -2.801 -20.301 1.00 92.75 112 GLU A C 1
ATOM 863 O O . GLU A 1 112 ? 13.900 -2.532 -21.256 1.00 92.75 112 GLU A O 1
ATOM 868 N N . SER A 1 113 ? 12.382 -3.877 -20.296 1.00 92.88 113 SER A N 1
ATOM 869 C CA . SER A 1 113 ? 12.292 -4.825 -21.415 1.00 92.88 113 SER A CA 1
ATOM 870 C C . SER A 1 113 ? 11.308 -4.397 -22.513 1.00 92.88 113 SER A C 1
ATOM 872 O O . SER A 1 113 ? 11.469 -4.794 -23.665 1.00 92.88 113 SER A O 1
ATOM 874 N N . ASN A 1 114 ? 10.305 -3.573 -22.185 1.00 93.38 114 ASN A N 1
ATOM 875 C CA . ASN A 1 114 ? 9.235 -3.143 -23.094 1.00 93.38 114 ASN A CA 1
ATOM 876 C C . ASN A 1 114 ? 8.952 -1.625 -22.987 1.00 93.38 114 ASN A C 1
ATOM 878 O O . ASN A 1 114 ? 7.888 -1.227 -22.493 1.00 93.38 114 ASN A O 1
ATOM 882 N N . PRO A 1 115 ? 9.843 -0.749 -23.496 1.00 89.25 115 PRO A N 1
ATOM 883 C CA . PRO A 1 115 ? 9.791 0.697 -23.235 1.00 89.25 115 PRO A CA 1
ATOM 884 C C . PRO A 1 115 ? 8.506 1.390 -23.704 1.00 89.25 115 PRO A C 1
ATOM 886 O O . PRO A 1 115 ? 8.054 2.362 -23.102 1.00 89.25 115 PRO A O 1
ATOM 889 N N . THR A 1 116 ? 7.882 0.889 -24.773 1.00 92.88 116 THR A N 1
ATOM 890 C CA . THR A 1 116 ? 6.672 1.481 -25.368 1.00 92.88 116 THR A CA 1
ATOM 891 C C . THR A 1 116 ? 5.371 1.015 -24.710 1.00 92.88 116 THR A C 1
ATOM 893 O O . THR A 1 116 ? 4.313 1.579 -24.983 1.00 92.88 116 THR A O 1
ATOM 896 N N . GLN A 1 117 ? 5.418 0.009 -23.831 1.00 92.81 117 GLN A N 1
ATOM 897 C CA . GLN A 1 117 ? 4.221 -0.650 -23.297 1.00 92.81 117 GLN A CA 1
ATOM 898 C C . GLN A 1 117 ? 3.859 -0.245 -21.861 1.00 92.81 117 GLN A C 1
ATOM 900 O O . GLN A 1 117 ? 2.875 -0.753 -21.319 1.00 92.81 117 GLN A O 1
ATOM 905 N N . GLY A 1 118 ? 4.593 0.689 -21.244 1.00 91.38 118 GLY A N 1
ATOM 906 C CA . GLY A 1 118 ? 4.387 1.070 -19.840 1.00 91.38 118 GLY A CA 1
ATOM 907 C C . GLY A 1 118 ? 2.951 1.498 -19.513 1.00 91.38 118 GLY A C 1
ATOM 908 O O . GLY A 1 118 ? 2.397 1.075 -18.501 1.00 91.38 118 GLY A O 1
ATOM 909 N N . ARG A 1 119 ? 2.295 2.250 -20.408 1.00 92.69 119 ARG A N 1
ATOM 910 C CA . ARG A 1 119 ? 0.896 2.675 -20.219 1.00 92.69 119 ARG A CA 1
ATOM 911 C C . ARG A 1 119 ? -0.089 1.502 -20.226 1.00 92.69 119 ARG A C 1
ATOM 913 O O . ARG A 1 119 ? -0.982 1.469 -19.385 1.00 92.69 119 ARG A O 1
ATOM 920 N N . ASN A 1 120 ? 0.067 0.561 -21.157 1.00 94.00 120 ASN A N 1
ATOM 921 C CA . ASN A 1 120 ? -0.823 -0.599 -21.261 1.00 94.00 120 ASN A CA 1
ATOM 922 C C . ASN A 1 120 ? -0.665 -1.514 -20.047 1.00 94.00 120 ASN A C 1
ATOM 924 O O . ASN A 1 120 ? -1.668 -1.930 -19.471 1.00 94.00 120 ASN A O 1
ATOM 928 N N . TYR A 1 121 ? 0.579 -1.749 -19.615 1.00 94.44 121 TYR A N 1
ATOM 929 C CA . TYR A 1 121 ? 0.854 -2.471 -18.377 1.00 94.44 121 TYR A CA 1
ATOM 930 C C . TYR A 1 121 ? 0.178 -1.793 -17.186 1.00 94.44 121 TYR A C 1
ATOM 932 O O . TYR A 1 121 ? -0.521 -2.457 -16.433 1.00 94.44 121 TYR A O 1
ATOM 940 N N . LEU A 1 122 ? 0.340 -0.475 -17.028 1.00 94.25 122 LEU A N 1
ATOM 941 C CA . LEU A 1 122 ? -0.184 0.247 -15.869 1.00 94.25 122 LEU A CA 1
ATOM 942 C C . LEU A 1 122 ? -1.720 0.235 -15.821 1.00 94.25 122 LEU A C 1
ATOM 944 O O . LEU A 1 122 ? -2.291 0.046 -14.751 1.00 94.25 122 LEU A O 1
ATOM 948 N N . MET A 1 123 ? -2.389 0.366 -16.971 1.00 95.00 123 MET A N 1
ATOM 949 C CA . MET A 1 123 ? -3.849 0.241 -17.066 1.00 95.00 123 MET A CA 1
ATOM 950 C C . MET A 1 123 ? -4.332 -1.163 -16.688 1.00 95.00 123 MET A C 1
ATOM 952 O O . MET A 1 123 ? -5.261 -1.304 -15.896 1.00 95.00 123 MET A O 1
ATOM 956 N N . LEU A 1 124 ? -3.687 -2.199 -17.232 1.00 95.06 124 LEU A N 1
ATOM 957 C CA . LEU A 1 124 ? -4.038 -3.590 -16.957 1.00 95.06 124 LEU A CA 1
ATOM 958 C C . LEU A 1 124 ? -3.766 -3.952 -15.488 1.00 95.06 124 LEU A C 1
ATOM 960 O O . LEU A 1 124 ? -4.594 -4.580 -14.831 1.00 95.06 124 LEU A O 1
ATOM 964 N N . PHE A 1 125 ? -2.625 -3.499 -14.969 1.00 95.00 125 PHE A N 1
ATOM 965 C CA . PHE A 1 125 ? -2.233 -3.630 -13.574 1.00 95.00 125 PHE A CA 1
ATOM 966 C C . PHE A 1 125 ? -3.298 -3.023 -12.664 1.00 95.00 125 PHE A C 1
ATOM 968 O O . PHE A 1 125 ? -3.806 -3.735 -11.804 1.00 95.00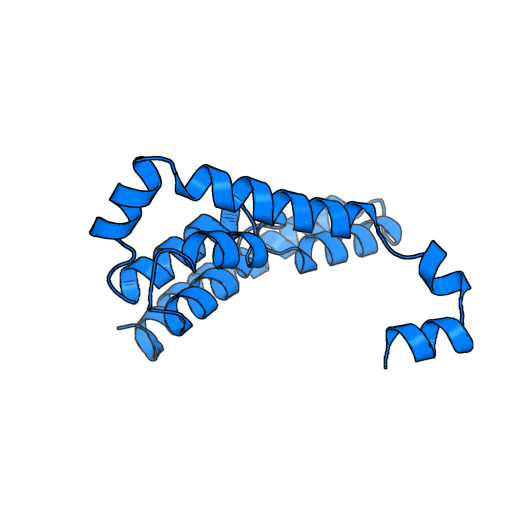 125 PHE A O 1
ATOM 975 N N . LEU A 1 126 ? -3.665 -1.752 -12.872 1.00 95.00 126 LEU A N 1
ATOM 976 C CA . LEU A 1 126 ? -4.663 -1.069 -12.046 1.00 95.00 126 LEU A CA 1
ATOM 977 C C . LEU A 1 126 ? -6.022 -1.760 -12.117 1.00 95.00 126 LEU A C 1
ATOM 979 O O . LEU A 1 126 ? -6.666 -1.917 -11.087 1.00 95.00 126 LEU A O 1
ATOM 983 N N . TYR A 1 127 ? -6.442 -2.207 -13.302 1.00 96.00 127 TYR A N 1
ATOM 984 C CA . TYR A 1 127 ? -7.712 -2.909 -13.470 1.00 96.00 127 TYR A CA 1
ATOM 985 C C . TYR A 1 127 ? -7.788 -4.178 -12.609 1.00 96.00 127 TYR A C 1
ATOM 987 O O . TYR A 1 127 ? -8.7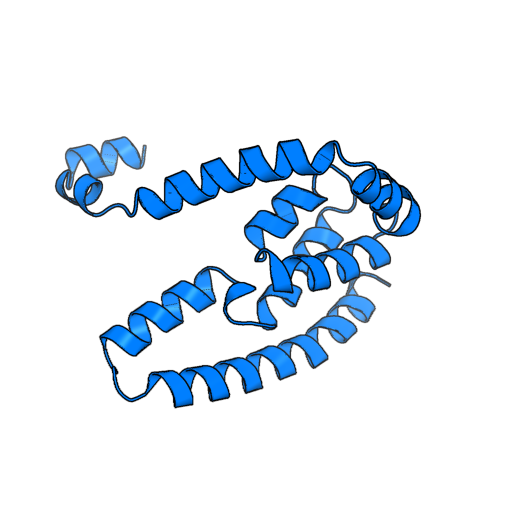10 -4.323 -11.806 1.00 96.00 127 TYR A O 1
ATOM 995 N N . TYR A 1 128 ? -6.804 -5.074 -12.729 1.00 96.06 128 TYR A N 1
ATOM 996 C CA . TYR A 1 128 ? -6.808 -6.328 -11.973 1.00 96.06 128 TYR A CA 1
ATOM 997 C C . TYR A 1 128 ? -6.614 -6.115 -10.473 1.00 96.06 128 TYR A C 1
ATOM 999 O O . TYR A 1 128 ? -7.269 -6.782 -9.677 1.00 96.06 128 TYR A O 1
ATOM 1007 N N . ASN A 1 129 ? -5.744 -5.181 -10.091 1.00 96.00 129 ASN A N 1
ATOM 1008 C CA . ASN A 1 129 ? -5.443 -4.890 -8.695 1.00 96.00 129 ASN A CA 1
ATOM 1009 C C . ASN A 1 129 ? -6.653 -4.255 -8.002 1.00 96.00 129 ASN A C 1
ATOM 1011 O O . ASN A 1 129 ? -7.149 -4.821 -7.033 1.00 96.00 129 ASN A O 1
ATOM 1015 N N . VAL A 1 130 ? -7.234 -3.184 -8.552 1.00 96.12 130 VAL A N 1
ATOM 1016 C CA . VAL A 1 130 ? -8.428 -2.550 -7.965 1.00 96.12 130 VAL A CA 1
ATOM 1017 C C . VAL A 1 130 ? -9.600 -3.528 -7.887 1.00 96.12 130 VAL A C 1
ATOM 1019 O O . VAL A 1 130 ? -10.298 -3.559 -6.876 1.00 96.12 130 VAL A O 1
ATOM 1022 N N . MET A 1 131 ? -9.807 -4.370 -8.905 1.00 97.19 131 MET A N 1
ATOM 1023 C CA . MET A 1 131 ? -10.830 -5.417 -8.839 1.00 97.19 131 MET A CA 1
ATOM 1024 C C . MET A 1 131 ? -10.521 -6.435 -7.731 1.00 97.19 131 MET A C 1
ATOM 1026 O O . MET A 1 131 ? -11.406 -6.784 -6.952 1.00 97.19 131 MET A O 1
ATOM 1030 N N . GLY A 1 132 ? -9.262 -6.864 -7.618 1.00 96.69 132 GLY A N 1
ATOM 1031 C CA . GLY A 1 132 ? -8.783 -7.717 -6.535 1.00 96.69 132 GLY A CA 1
ATOM 1032 C C . GLY A 1 132 ? -9.015 -7.097 -5.159 1.00 96.69 132 GLY A C 1
ATOM 1033 O O . GLY A 1 132 ? -9.551 -7.769 -4.286 1.00 96.69 132 GLY A O 1
ATOM 1034 N N . LEU A 1 133 ? -8.705 -5.812 -4.977 1.00 96.94 133 LEU A N 1
ATOM 1035 C CA . LEU A 1 133 ? -8.938 -5.065 -3.743 1.00 96.94 133 LEU A CA 1
ATOM 1036 C C . LEU A 1 133 ? -10.428 -5.026 -3.386 1.00 96.94 133 LEU A C 1
ATOM 1038 O O . LEU A 1 133 ? -10.793 -5.344 -2.258 1.00 96.94 133 LEU A O 1
ATOM 1042 N N . LEU A 1 134 ? -11.293 -4.679 -4.344 1.00 97.12 134 LEU A N 1
ATOM 1043 C CA . LEU A 1 134 ? -12.741 -4.584 -4.125 1.00 97.12 134 LEU A CA 1
ATOM 1044 C C . LEU A 1 134 ? -13.385 -5.929 -3.771 1.00 97.12 134 LEU A C 1
ATOM 1046 O O . LEU A 1 134 ? -14.404 -5.944 -3.086 1.00 97.12 134 LEU A O 1
ATOM 1050 N N . ILE A 1 135 ? -12.808 -7.044 -4.223 1.00 97.62 135 ILE A N 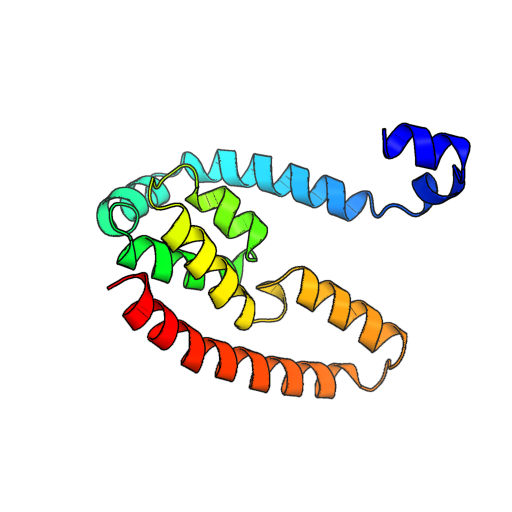1
ATOM 1051 C CA . ILE A 1 135 ? -13.287 -8.394 -3.901 1.00 97.62 135 ILE A CA 1
ATOM 1052 C C . ILE A 1 135 ? -12.682 -8.882 -2.579 1.00 97.62 135 ILE A C 1
ATOM 1054 O O . ILE A 1 135 ? -13.410 -9.319 -1.690 1.00 97.62 135 ILE A O 1
ATOM 1058 N N . MET A 1 136 ? -11.359 -8.797 -2.431 1.00 97.44 136 MET A N 1
ATOM 1059 C CA . MET A 1 136 ? -10.633 -9.352 -1.287 1.00 97.44 136 MET A CA 1
ATOM 1060 C C . MET A 1 136 ? -10.879 -8.570 0.001 1.00 97.44 136 MET A C 1
ATOM 1062 O O . MET A 1 136 ? -10.984 -9.193 1.054 1.00 97.44 136 MET A O 1
ATOM 1066 N N . ALA A 1 137 ? -11.019 -7.241 -0.065 1.00 97.62 137 ALA A N 1
ATOM 1067 C CA . ALA A 1 137 ? -11.256 -6.414 1.116 1.00 97.62 137 ALA A CA 1
ATOM 1068 C C . ALA A 1 137 ? -12.527 -6.806 1.891 1.00 97.62 137 ALA A C 1
ATOM 1070 O O . ALA A 1 137 ? -12.437 -7.140 3.073 1.00 97.62 137 ALA A O 1
ATOM 1071 N N . PRO A 1 138 ? -13.722 -6.844 1.274 1.00 97.38 138 PRO A N 1
ATOM 1072 C CA . PRO A 1 138 ? -14.908 -7.317 1.977 1.00 97.38 138 PRO A CA 1
ATOM 1073 C C . PRO A 1 138 ? -14.840 -8.819 2.281 1.00 97.38 138 PRO A C 1
ATOM 1075 O O . PRO A 1 138 ? -15.288 -9.231 3.347 1.00 97.38 138 PRO A O 1
ATOM 1078 N N . PHE A 1 139 ? -14.277 -9.643 1.388 1.00 97.81 139 PHE A N 1
ATOM 1079 C CA . PHE A 1 139 ? -14.208 -11.093 1.592 1.00 97.81 139 PHE A CA 1
ATOM 1080 C C . PHE A 1 139 ? -13.419 -11.468 2.854 1.00 97.81 139 PHE A C 1
ATOM 1082 O O . PHE A 1 139 ? -13.933 -12.189 3.708 1.00 97.81 139 PHE A O 1
ATOM 1089 N N . ILE A 1 140 ? -12.205 -10.931 3.009 1.00 97.50 140 ILE A N 1
ATOM 1090 C CA . ILE A 1 140 ? -11.367 -11.177 4.189 1.00 97.50 140 ILE A CA 1
ATOM 1091 C C . ILE A 1 140 ? -11.985 -10.539 5.432 1.00 97.50 140 ILE A C 1
ATOM 1093 O O . ILE A 1 140 ? -11.999 -11.173 6.486 1.00 97.50 140 ILE A O 1
ATOM 1097 N N . TYR A 1 141 ? -12.563 -9.339 5.312 1.00 97.56 141 TYR A N 1
ATOM 1098 C CA . TYR A 1 141 ? -13.261 -8.701 6.425 1.00 97.56 141 TYR A CA 1
ATOM 1099 C C . TYR A 1 141 ? -14.350 -9.607 7.021 1.00 97.56 141 TYR A C 1
ATOM 1101 O O . TYR A 1 141 ? -14.392 -9.813 8.232 1.00 97.56 141 TYR A O 1
ATOM 1109 N N . TYR A 1 142 ? -15.211 -10.192 6.184 1.00 97.38 142 TYR A N 1
ATOM 1110 C CA . TYR A 1 142 ? -16.297 -11.047 6.666 1.00 97.38 142 TYR A CA 1
ATOM 1111 C C . TYR A 1 142 ? -15.841 -12.412 7.183 1.00 97.38 142 TYR A C 1
ATOM 1113 O O . TYR A 1 142 ? -16.537 -12.982 8.017 1.00 97.38 142 TYR 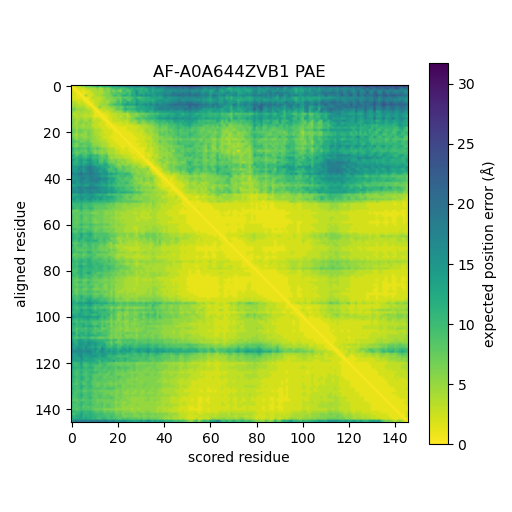A O 1
ATOM 1121 N N . LEU A 1 143 ? -14.730 -12.949 6.674 1.00 96.75 143 LEU A N 1
ATOM 1122 C CA . LEU A 1 143 ? -14.279 -14.299 7.014 1.00 96.75 143 LEU A CA 1
ATOM 1123 C C . LEU A 1 143 ? -13.351 -14.325 8.235 1.00 96.75 143 LEU A C 1
ATOM 1125 O O . LEU A 1 143 ? -13.413 -15.273 9.011 1.00 96.75 143 LEU A O 1
ATOM 1129 N N . MET A 1 144 ? -12.488 -13.315 8.386 1.00 95.31 144 MET A N 1
ATOM 1130 C CA . MET A 1 144 ? -11.392 -13.330 9.366 1.00 95.31 144 MET A CA 1
ATOM 1131 C C . MET A 1 144 ? -11.448 -12.199 10.399 1.00 95.31 144 MET A C 1
ATOM 1133 O O . MET A 1 144 ? -10.777 -12.300 11.421 1.00 95.31 144 MET A O 1
ATOM 1137 N N . ILE A 1 145 ? -12.194 -11.116 10.144 1.00 94.88 145 ILE A N 1
ATOM 1138 C CA . ILE A 1 145 ? -12.165 -9.911 10.995 1.00 94.88 145 ILE A CA 1
ATOM 1139 C C . ILE A 1 145 ? -13.468 -9.695 11.773 1.00 94.88 145 ILE A C 1
ATOM 1141 O O . ILE A 1 145 ? -13.415 -9.249 12.920 1.00 94.88 145 ILE A O 1
ATOM 1145 N N . ARG A 1 146 ? -14.621 -9.938 11.138 1.00 84.69 146 ARG A N 1
ATOM 1146 C CA . ARG A 1 146 ? -15.955 -9.743 11.722 1.00 84.69 146 ARG A CA 1
ATOM 1147 C C . ARG A 1 1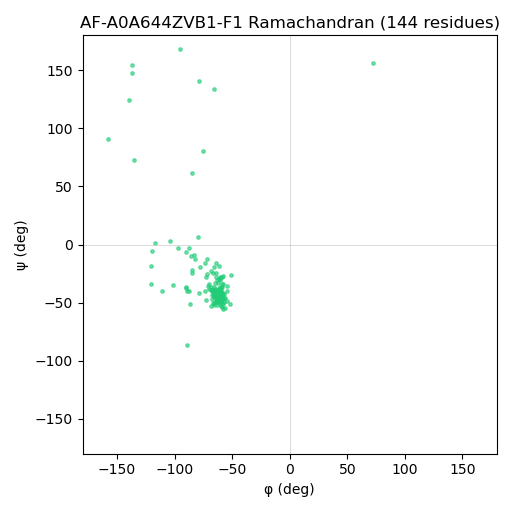46 ? -16.324 -10.817 12.743 1.00 84.69 146 ARG A C 1
ATOM 1149 O O . ARG A 1 146 ? -16.081 -12.006 12.458 1.00 84.69 146 ARG A O 1
#

Organism: NCBI:txid1076179

Secondary structure (DSSP, 8-state):
-HHHHHHHH-THHHHTS-HHHHHHHHHHHHHHHHHTTSHHHHHHHHHTTTSHHHHHHHHHHHHHHH-HHHHHHHHTTT-S-HHHHHHHHHHHTTSSSTT-HHHHHHHHHHHHH-TT-HHHHHHHHHHHHHHHHHHHHHHHIIIII-

Mean predicted aligned error: 6.29 Å

Solvent-accessible surface area (backbone atoms only — not comparable to full-atom values): 7554 Å² total; per-residue (Å²): 109,68,69,61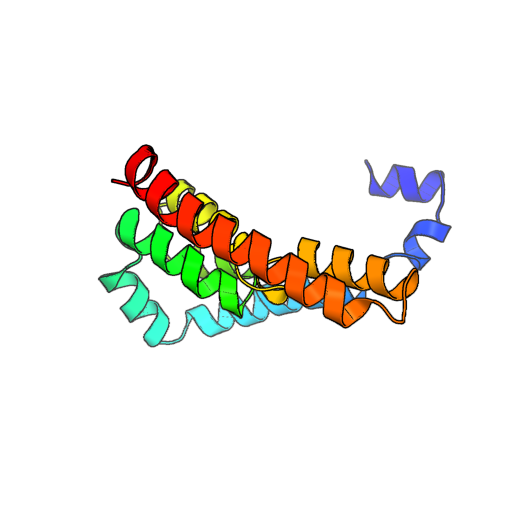,49,39,59,72,73,44,60,68,55,68,77,69,56,66,59,66,60,54,50,49,54,56,47,46,56,56,50,37,64,55,54,65,73,38,68,68,51,60,49,48,30,71,78,28,29,77,44,42,59,36,26,19,55,48,23,24,57,44,0,44,78,58,9,23,69,54,30,45,65,51,49,55,82,58,36,88,47,58,66,33,30,53,54,12,10,57,46,14,28,29,41,43,57,67,0,19,69,65,49,46,51,52,49,55,56,47,31,73,78,36,72,88,45,47,66,61,51,53,53,53,49,40,53,54,23,39,53,47,27,68,51,48,48,60,51,48,39,64,72,77,52,103